Protein AF-A0A1B1MXR9-F1 (afdb_monomer)

pLDDT: mean 94.39, std 5.67, range [60.28, 98.69]

Radius of gyration: 15.56 Å; Cα contacts (8 Å, |Δi|>4): 206; chains: 1; bounding box: 32×41×43 Å

Foldseek 3Di:
DDPVLVVLQVLDDPQFDDAAAFFWKWWFFWDDDPPDIDTDTDTAGWQAWDDDGQQTKTKGWDQDPNDIDIDMDRRSDPRTPDMDGPFHFDDDDRGNCVLVVDDDPRSDTDGDDD

Structure (mmCIF, N/CA/C/O backbone):
data_AF-A0A1B1MXR9-F1
#
_entry.id   AF-A0A1B1MXR9-F1
#
loop_
_atom_site.group_PDB
_atom_site.id
_atom_site.type_symbol
_atom_site.label_atom_id
_atom_site.label_alt_id
_atom_site.label_comp_id
_atom_site.label_asym_id
_atom_site.label_entity_id
_atom_site.label_seq_id
_atom_site.pdbx_PDB_ins_code
_atom_site.Cartn_x
_atom_site.Cartn_y
_atom_site.Cartn_z
_atom_site.occupancy
_atom_site.B_iso_or_equiv
_atom_site.auth_seq_id
_atom_site.auth_comp_id
_atom_site.auth_asym_id
_atom_site.auth_atom_id
_atom_site.pdbx_PDB_model_num
ATOM 1 N N . MET A 1 1 ? -11.195 -22.499 21.297 1.00 60.28 1 MET A N 1
ATOM 2 C CA . MET A 1 1 ? -11.253 -21.193 20.600 1.00 60.28 1 MET A CA 1
ATOM 3 C C . MET A 1 1 ? -10.270 -20.248 21.262 1.00 60.28 1 MET A C 1
ATOM 5 O O . MET A 1 1 ? -10.192 -20.243 22.482 1.00 60.28 1 MET A O 1
ATOM 9 N N . ASN A 1 2 ? -9.493 -19.496 20.485 1.00 84.50 2 ASN A N 1
ATOM 10 C CA . ASN A 1 2 ? -8.569 -18.504 21.030 1.00 84.50 2 ASN A CA 1
ATOM 11 C C . ASN A 1 2 ? -9.354 -17.220 21.359 1.00 84.50 2 ASN A C 1
ATOM 13 O O . ASN A 1 2 ? -9.975 -16.649 20.465 1.00 84.50 2 ASN A O 1
ATOM 17 N N . ILE A 1 3 ? -9.338 -16.771 22.618 1.00 88.75 3 ILE A N 1
ATOM 18 C CA . ILE A 1 3 ? -10.080 -15.585 23.098 1.00 88.75 3 ILE A CA 1
ATOM 19 C C . ILE A 1 3 ? -9.736 -14.341 22.263 1.00 88.75 3 ILE A C 1
ATOM 21 O O . ILE A 1 3 ? -10.611 -13.555 21.911 1.00 88.75 3 ILE A O 1
ATOM 25 N N . VAL A 1 4 ? -8.472 -14.214 21.850 1.00 86.81 4 VAL A N 1
ATOM 26 C CA . VAL A 1 4 ? -8.006 -13.113 20.996 1.00 86.81 4 VAL A CA 1
ATOM 27 C C . VAL A 1 4 ? -8.709 -13.130 19.638 1.00 86.81 4 VAL A C 1
ATOM 29 O O . VAL A 1 4 ? -9.053 -12.082 19.098 1.00 86.81 4 VAL A O 1
ATOM 32 N N . GLN A 1 5 ? -8.963 -14.312 19.074 1.00 86.31 5 GLN A N 1
ATOM 33 C CA . GLN A 1 5 ? -9.686 -14.416 17.808 1.00 86.31 5 GLN A CA 1
ATOM 34 C C . GLN A 1 5 ? -11.143 -13.985 17.969 1.00 86.31 5 GLN A C 1
ATOM 36 O O . GLN A 1 5 ? -11.624 -13.239 17.129 1.00 86.31 5 GLN A O 1
ATOM 41 N N . ALA A 1 6 ? -11.818 -14.375 19.054 1.00 88.06 6 ALA A N 1
ATOM 42 C CA . ALA A 1 6 ? -13.204 -13.972 19.299 1.00 88.06 6 ALA A CA 1
ATOM 43 C C . ALA A 1 6 ? -13.352 -12.441 19.374 1.00 88.06 6 ALA A C 1
ATOM 45 O O . ALA A 1 6 ? -14.185 -11.873 18.678 1.00 88.06 6 ALA A O 1
ATOM 46 N N . ILE A 1 7 ? -12.467 -11.771 20.119 1.00 90.38 7 ILE A N 1
ATOM 47 C CA . ILE A 1 7 ? -12.481 -10.304 20.268 1.00 90.38 7 ILE A CA 1
ATOM 48 C C . ILE A 1 7 ? -12.172 -9.597 18.941 1.00 90.38 7 ILE A C 1
ATOM 50 O O . ILE A 1 7 ? -12.740 -8.558 18.616 1.00 90.38 7 ILE A O 1
ATOM 54 N N . THR A 1 8 ? -11.245 -10.142 18.153 1.00 91.62 8 THR A N 1
ATOM 55 C CA . THR A 1 8 ? -10.778 -9.472 16.930 1.00 91.62 8 THR A CA 1
ATOM 56 C C . THR A 1 8 ? -11.715 -9.642 15.740 1.00 91.62 8 THR A C 1
ATOM 58 O O . THR A 1 8 ? -11.661 -8.817 14.830 1.00 91.62 8 THR A O 1
ATOM 61 N N . GLN A 1 9 ? -12.586 -10.657 15.742 1.00 90.06 9 GLN A N 1
ATOM 62 C CA . GLN A 1 9 ? -13.561 -10.889 14.670 1.00 90.06 9 GLN A CA 1
ATOM 63 C C . GLN A 1 9 ? -14.537 -9.721 14.499 1.00 90.06 9 GLN A C 1
ATOM 65 O O . GLN A 1 9 ? -14.809 -9.315 13.371 1.00 90.06 9 GLN A O 1
ATOM 70 N N . GLU A 1 10 ? -15.007 -9.132 15.599 1.00 89.25 10 GLU A N 1
ATOM 71 C CA . GLU A 1 10 ? -15.939 -7.995 15.568 1.00 89.25 10 GLU A CA 1
ATOM 72 C C . GLU A 1 10 ? -15.309 -6.729 14.972 1.00 89.25 10 GLU A C 1
ATOM 74 O O . GLU A 1 10 ? -16.001 -5.875 14.422 1.00 89.25 10 GLU A O 1
ATOM 79 N N . GLN A 1 11 ? -13.980 -6.627 15.022 1.00 91.25 11 GLN A N 1
ATOM 80 C CA . GLN A 1 11 ? -13.226 -5.486 14.504 1.00 91.25 11 GLN A CA 1
ATOM 81 C C . GLN A 1 11 ? -12.843 -5.643 13.022 1.00 91.25 11 GLN A C 1
ATOM 83 O O . GLN A 1 11 ? -12.250 -4.735 12.429 1.00 91.25 11 GLN A O 1
ATOM 88 N N . LEU A 1 12 ? -13.159 -6.781 12.390 1.00 93.00 12 LEU A N 1
ATOM 89 C CA . LEU A 1 12 ? -12.848 -7.000 10.982 1.00 93.00 12 LEU A CA 1
ATOM 90 C C . LEU A 1 12 ? -13.816 -6.239 10.075 1.00 93.00 12 LEU A C 1
ATOM 92 O O . LEU A 1 12 ? -15.006 -6.531 9.971 1.00 93.00 12 LEU A O 1
ATOM 96 N N . ARG A 1 13 ? -13.252 -5.289 9.333 1.00 93.06 13 ARG A N 1
ATOM 97 C CA . ARG A 1 13 ? -13.927 -4.619 8.216 1.00 93.06 13 ARG A CA 1
ATOM 98 C C . ARG A 1 13 ? -14.366 -5.601 7.127 1.00 93.06 13 ARG A C 1
ATOM 100 O O . ARG A 1 13 ? -13.603 -6.485 6.740 1.00 93.06 13 ARG A O 1
ATOM 107 N N . LYS A 1 14 ? -15.569 -5.379 6.590 1.00 91.38 14 LYS A N 1
ATOM 108 C CA . LYS A 1 14 ? -16.190 -6.190 5.524 1.00 91.38 14 LYS A CA 1
ATOM 109 C C . LYS A 1 14 ? -16.214 -5.491 4.159 1.00 91.38 14 LYS A C 1
ATOM 111 O O . LYS A 1 14 ? -16.504 -6.125 3.154 1.00 91.38 14 LYS A O 1
ATOM 116 N N . ASP A 1 15 ? -15.887 -4.204 4.115 1.00 92.31 15 ASP A N 1
ATOM 117 C CA . ASP A 1 15 ? -15.959 -3.331 2.935 1.00 92.31 15 ASP A CA 1
ATOM 118 C C . ASP A 1 15 ? -14.677 -3.334 2.077 1.00 92.31 15 ASP A C 1
ATOM 120 O O . ASP A 1 15 ? -14.524 -2.549 1.142 1.00 92.31 15 ASP A O 1
ATOM 124 N N . ILE A 1 16 ? -13.731 -4.221 2.387 1.00 94.50 16 ILE A N 1
ATOM 125 C CA . ILE A 1 16 ? -12.427 -4.284 1.728 1.00 94.50 16 ILE A CA 1
ATOM 126 C C . ILE A 1 16 ? -12.540 -5.084 0.419 1.00 94.50 16 ILE A C 1
ATOM 128 O O . ILE A 1 16 ? -12.876 -6.271 0.455 1.00 94.50 16 ILE A O 1
ATOM 132 N N . PRO A 1 17 ? -12.192 -4.506 -0.746 1.00 96.19 17 PRO A N 1
ATOM 133 C CA . PRO A 1 17 ? -12.204 -5.244 -2.002 1.00 96.19 17 PRO A CA 1
ATOM 134 C C . PRO A 1 17 ? -11.091 -6.299 -2.052 1.00 96.19 17 PRO A C 1
ATOM 136 O O . PRO A 1 17 ? -10.025 -6.157 -1.452 1.00 96.19 17 PRO A O 1
ATOM 139 N N . SER A 1 18 ? -11.289 -7.342 -2.859 1.00 95.38 18 SER A N 1
ATOM 140 C CA . SER A 1 18 ? -10.234 -8.325 -3.117 1.00 95.38 18 SER A CA 1
ATOM 141 C C . SER A 1 18 ? -9.145 -7.754 -4.036 1.00 95.38 18 SER A C 1
ATOM 143 O O . SER A 1 18 ? -9.383 -7.461 -5.218 1.00 95.38 18 SER A O 1
ATOM 145 N N . PHE A 1 19 ? -7.930 -7.645 -3.496 1.00 97.12 19 PHE A N 1
ATOM 146 C CA . PHE A 1 19 ? -6.719 -7.225 -4.199 1.00 97.12 19 PHE A CA 1
ATOM 147 C C . PHE A 1 19 ? -5.510 -8.062 -3.782 1.00 97.12 19 PHE A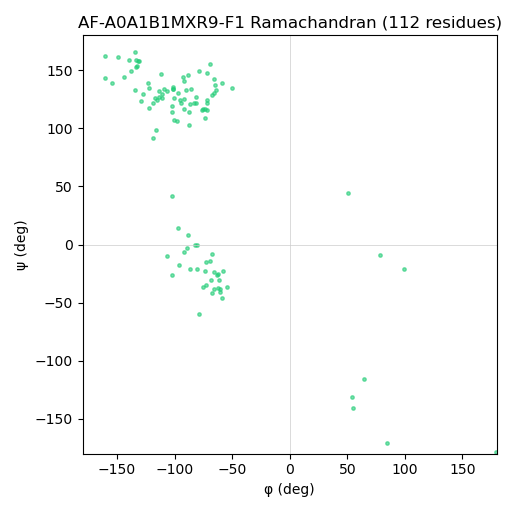 C 1
ATOM 149 O O . PHE A 1 19 ? -5.463 -8.641 -2.690 1.00 97.12 19 PHE A O 1
ATOM 156 N N . ARG A 1 20 ? -4.493 -8.074 -4.640 1.00 96.81 20 ARG A N 1
ATOM 157 C CA . ARG A 1 20 ? -3.255 -8.831 -4.439 1.00 96.81 20 ARG A CA 1
ATOM 158 C C . ARG A 1 20 ? -2.013 -7.988 -4.751 1.00 96.81 20 ARG A C 1
ATOM 160 O O . ARG A 1 20 ? -2.126 -6.933 -5.375 1.00 96.81 20 ARG A O 1
ATOM 167 N N . PRO A 1 21 ? -0.813 -8.442 -4.346 1.00 97.88 21 PRO A N 1
ATOM 168 C CA . PRO A 1 21 ? 0.433 -7.845 -4.812 1.00 97.88 21 PRO A CA 1
ATOM 169 C C . PRO A 1 21 ? 0.455 -7.726 -6.341 1.00 97.88 21 PRO A C 1
ATOM 171 O O . PRO A 1 21 ? 0.086 -8.661 -7.049 1.00 97.88 21 PRO A O 1
ATOM 174 N N . GLY A 1 22 ? 0.881 -6.567 -6.836 1.00 97.50 22 GLY A N 1
ATOM 175 C CA . GLY A 1 22 ? 0.889 -6.201 -8.251 1.00 97.50 22 GLY A CA 1
ATOM 176 C C . GLY A 1 22 ? -0.282 -5.321 -8.681 1.00 97.50 22 GLY A C 1
ATOM 177 O O . GLY A 1 22 ? -0.143 -4.616 -9.678 1.00 97.50 22 GLY A O 1
ATOM 178 N N . ASP A 1 23 ? -1.390 -5.313 -7.938 1.00 98.12 23 ASP A N 1
ATOM 179 C CA . ASP A 1 23 ? -2.515 -4.417 -8.211 1.00 98.12 23 ASP A CA 1
ATOM 180 C C . ASP A 1 23 ? -2.162 -2.967 -7.841 1.00 98.12 23 ASP A C 1
ATOM 182 O O . ASP A 1 23 ? -1.415 -2.716 -6.890 1.00 98.12 23 ASP A O 1
ATOM 186 N N . THR A 1 24 ? -2.711 -2.007 -8.583 1.00 98.06 24 THR A N 1
ATOM 187 C CA . THR A 1 24 ? -2.664 -0.584 -8.231 1.00 98.06 24 THR A CA 1
ATOM 188 C C . THR A 1 24 ? -3.901 -0.242 -7.418 1.00 98.06 24 THR A C 1
ATOM 190 O O . THR A 1 24 ? -5.027 -0.462 -7.874 1.00 98.06 24 THR A O 1
ATOM 193 N N . LEU A 1 25 ? -3.692 0.319 -6.230 1.00 98.19 25 LEU A N 1
ATOM 194 C CA . LEU A 1 25 ? -4.756 0.764 -5.341 1.00 98.19 25 LEU A CA 1
ATOM 195 C C . LEU A 1 25 ? -4.774 2.278 -5.215 1.00 98.19 25 LEU A C 1
ATOM 197 O O . LEU A 1 25 ? -3.720 2.909 -5.164 1.00 98.19 25 LEU A O 1
ATOM 201 N N . LYS A 1 26 ? -5.980 2.815 -5.054 1.00 98.25 26 LYS A N 1
ATOM 202 C CA . LYS A 1 26 ? -6.257 4.143 -4.515 1.00 98.25 26 LYS A CA 1
ATOM 203 C C . LYS A 1 26 ? -6.678 3.978 -3.057 1.00 98.25 26 LYS A C 1
ATOM 205 O O . LYS A 1 26 ? -7.756 3.460 -2.771 1.00 98.25 26 LYS A O 1
ATOM 210 N N . VAL A 1 27 ? -5.795 4.354 -2.136 1.00 98.12 27 VAL A N 1
ATOM 211 C CA . VAL A 1 27 ? -6.033 4.245 -0.691 1.00 98.12 27 VAL A CA 1
ATOM 212 C C . VAL A 1 27 ? -6.389 5.622 -0.145 1.00 98.12 27 VAL A C 1
ATOM 214 O O . VAL A 1 27 ? -5.549 6.519 -0.141 1.00 98.12 27 VAL A O 1
ATOM 217 N N . HIS A 1 28 ? -7.621 5.789 0.322 1.00 98.00 28 HIS A N 1
ATOM 218 C CA . HIS A 1 28 ? -8.097 7.020 0.942 1.00 98.00 28 HIS A CA 1
ATOM 219 C C . HIS A 1 28 ? -7.789 6.978 2.437 1.00 98.00 28 HIS A C 1
ATOM 221 O O . HIS A 1 28 ? -8.303 6.128 3.164 1.00 98.00 28 HIS A O 1
ATOM 227 N N . VAL A 1 29 ? -6.907 7.864 2.894 1.00 97.44 29 VAL A N 1
ATOM 228 C CA . VAL A 1 29 ? -6.405 7.880 4.270 1.00 97.44 29 VAL A CA 1
ATOM 229 C C . VAL A 1 29 ? -6.892 9.134 4.974 1.00 97.44 29 VAL A C 1
ATOM 231 O O . VAL A 1 29 ? -6.654 10.240 4.496 1.00 97.44 29 VAL A O 1
ATOM 234 N N . LYS A 1 30 ? -7.514 8.966 6.136 1.00 96.69 30 LYS A N 1
ATOM 235 C CA . LYS A 1 30 ? -7.879 10.059 7.035 1.00 96.69 30 LYS A CA 1
ATOM 236 C C . LYS A 1 30 ? -6.621 10.623 7.685 1.00 96.69 30 LYS A C 1
ATOM 238 O O . LYS A 1 30 ? -5.853 9.894 8.323 1.00 96.69 30 LYS A O 1
ATOM 243 N N . VAL A 1 31 ? -6.387 11.914 7.485 1.00 94.94 31 VAL A N 1
ATOM 244 C CA . VAL A 1 31 ? -5.274 12.667 8.064 1.00 94.94 31 VAL A CA 1
ATOM 245 C C . VAL A 1 31 ? -5.863 13.773 8.927 1.00 94.94 31 VAL A C 1
ATOM 247 O O . VAL A 1 31 ? -6.642 14.590 8.441 1.00 94.94 31 VAL A O 1
ATOM 250 N N . ILE A 1 32 ? -5.495 13.765 10.206 1.00 93.19 32 ILE A N 1
ATOM 251 C CA . ILE A 1 32 ? -5.953 14.728 11.205 1.00 93.19 32 ILE A CA 1
ATOM 252 C C . ILE A 1 32 ? -4.819 15.728 11.428 1.00 93.19 32 ILE A C 1
ATOM 254 O O . ILE A 1 32 ? -3.718 15.339 11.818 1.00 93.19 32 ILE A O 1
ATOM 258 N N . GLU A 1 33 ? -5.084 17.000 11.154 1.00 91.31 33 GLU A N 1
ATOM 259 C CA . GLU A 1 33 ? -4.159 18.123 11.317 1.00 91.31 33 GLU A CA 1
ATOM 260 C C . GLU A 1 33 ? -4.780 19.099 12.323 1.00 91.31 33 GLU A C 1
ATOM 262 O O . GLU A 1 33 ? -5.594 19.958 11.976 1.00 91.31 33 GLU A O 1
ATOM 267 N N . GLY A 1 34 ? -4.448 18.917 13.605 1.00 92.25 34 GLY A N 1
ATOM 268 C CA . GLY A 1 34 ? -5.081 19.652 14.700 1.00 92.25 34 GLY A CA 1
ATOM 269 C C . GLY A 1 34 ? -6.570 19.316 14.804 1.00 92.25 34 GLY A C 1
ATOM 270 O O . GLY A 1 34 ? -6.926 18.175 15.085 1.00 92.25 34 GLY A O 1
ATOM 271 N N . SER A 1 35 ? -7.432 20.307 14.567 1.00 93.31 35 SER A N 1
ATOM 272 C CA . SER A 1 35 ? -8.895 20.164 14.600 1.00 93.31 35 SER A CA 1
ATOM 273 C C . SER A 1 35 ? -9.528 19.822 13.248 1.00 93.31 35 SER A C 1
ATOM 275 O O . SER A 1 35 ? -10.732 19.584 13.187 1.00 93.31 35 SER A O 1
ATOM 277 N N . ARG A 1 36 ? -8.757 19.817 12.151 1.00 93.75 36 ARG A N 1
ATOM 278 C CA . ARG A 1 36 ? -9.276 19.538 10.806 1.00 93.75 36 ARG A CA 1
ATOM 279 C C . ARG A 1 36 ? -8.950 18.113 10.389 1.00 93.75 36 ARG A C 1
ATOM 281 O O . ARG A 1 36 ? -7.819 17.653 10.532 1.00 93.75 36 ARG A O 1
ATOM 288 N N . GLU A 1 37 ? -9.937 17.440 9.813 1.00 94.25 37 GLU A N 1
ATOM 289 C CA . GLU A 1 37 ? -9.770 16.131 9.192 1.00 94.25 37 GLU A CA 1
ATOM 290 C C . GLU A 1 37 ? -9.898 16.265 7.673 1.00 94.25 37 GLU A C 1
ATOM 292 O O . GLU A 1 37 ? -10.807 16.923 7.165 1.00 94.25 37 GLU A O 1
ATOM 297 N N . ARG A 1 38 ? -8.971 15.645 6.938 1.00 96.06 38 ARG A N 1
ATOM 298 C CA . ARG A 1 38 ? -9.026 15.552 5.476 1.00 96.06 38 ARG A CA 1
ATOM 299 C C . ARG A 1 38 ? -8.741 14.138 5.000 1.00 96.06 38 ARG A C 1
ATOM 301 O O . ARG A 1 38 ? -7.982 13.395 5.623 1.00 96.06 38 ARG A O 1
ATOM 308 N N . ILE A 1 39 ? -9.292 13.795 3.841 1.00 96.56 39 ILE A N 1
ATOM 309 C CA . ILE A 1 39 ? -8.985 12.542 3.156 1.00 96.56 39 ILE A CA 1
ATOM 310 C C . ILE A 1 39 ? -7.830 12.788 2.187 1.00 96.56 39 ILE A C 1
ATOM 312 O O . ILE A 1 39 ? -7.944 13.553 1.232 1.00 96.56 39 ILE A O 1
ATOM 316 N N . GLN A 1 40 ? -6.708 12.117 2.424 1.00 96.38 40 GLN A N 1
ATOM 317 C CA . GLN A 1 40 ? -5.559 12.120 1.532 1.00 96.38 40 GLN A CA 1
ATOM 318 C C . GLN A 1 40 ? -5.542 10.843 0.692 1.00 96.38 40 GLN A C 1
ATOM 320 O O . GLN A 1 40 ? -5.522 9.732 1.223 1.00 96.38 40 GLN A O 1
ATOM 325 N N . LEU A 1 41 ? -5.477 11.000 -0.630 1.00 97.50 41 LEU A N 1
ATOM 326 C CA . LEU A 1 41 ? -5.339 9.876 -1.546 1.00 97.50 41 LEU A CA 1
ATOM 327 C C . LEU A 1 41 ? -3.875 9.417 -1.653 1.00 97.50 41 LEU A C 1
ATOM 329 O O . LEU A 1 41 ? -2.969 10.190 -1.978 1.00 97.50 41 LEU A O 1
ATOM 333 N N . PHE A 1 42 ? -3.645 8.124 -1.436 1.00 98.06 42 PHE A N 1
ATOM 334 C CA . PHE A 1 42 ? -2.384 7.450 -1.714 1.00 98.06 42 PHE A CA 1
ATOM 335 C C . PHE A 1 42 ? -2.594 6.398 -2.803 1.00 98.06 42 PHE A C 1
ATOM 337 O O . PHE A 1 42 ? -3.057 5.289 -2.538 1.00 98.06 42 PHE A O 1
ATOM 344 N N . GLU A 1 43 ? -2.250 6.758 -4.037 1.00 98.19 43 GLU A N 1
ATOM 345 C CA . GLU A 1 43 ? -2.320 5.852 -5.181 1.00 98.19 43 GLU A CA 1
ATOM 346 C C . GLU A 1 43 ? -0.958 5.218 -5.475 1.00 98.19 43 GLU A C 1
ATOM 348 O O . GLU A 1 43 ? 0.052 5.919 -5.566 1.00 98.19 43 GLU A O 1
ATOM 353 N N . GLY A 1 44 ? -0.922 3.894 -5.630 1.00 97.75 44 GLY A N 1
ATOM 354 C CA . GLY A 1 44 ? 0.300 3.176 -5.978 1.00 97.75 44 GLY A CA 1
ATOM 355 C C . GLY A 1 44 ? 0.122 1.665 -6.085 1.00 97.75 44 GLY A C 1
ATOM 356 O O . GLY A 1 44 ? -0.968 1.126 -5.914 1.00 97.75 44 GLY A O 1
ATOM 357 N N . VAL A 1 45 ? 1.219 0.968 -6.367 1.00 98.19 45 VAL A N 1
ATOM 358 C CA . VAL A 1 45 ? 1.239 -0.489 -6.548 1.00 98.19 45 VAL A CA 1
ATOM 359 C C . VAL A 1 45 ? 1.393 -1.191 -5.206 1.00 98.19 45 VAL A C 1
ATOM 361 O O . VAL A 1 45 ? 2.283 -0.860 -4.423 1.00 98.19 45 VAL A O 1
ATOM 364 N N . VAL A 1 46 ? 0.588 -2.220 -4.957 1.00 98.50 46 VAL A N 1
ATOM 365 C CA . VAL A 1 46 ? 0.762 -3.108 -3.804 1.00 98.50 46 VAL A CA 1
ATOM 366 C C . VAL A 1 46 ? 1.979 -3.990 -4.037 1.00 98.50 46 VAL A C 1
ATOM 368 O O . VAL A 1 46 ? 1.989 -4.835 -4.929 1.00 98.50 46 VAL A O 1
ATOM 371 N N . ILE A 1 47 ? 3.010 -3.838 -3.213 1.00 98.25 47 ILE A N 1
ATOM 372 C CA . ILE A 1 47 ? 4.236 -4.642 -3.329 1.00 98.25 47 ILE A CA 1
ATOM 373 C C . ILE A 1 47 ? 4.244 -5.845 -2.390 1.00 98.25 47 ILE A C 1
ATOM 375 O O . ILE A 1 47 ? 5.041 -6.765 -2.570 1.00 98.25 47 ILE A O 1
ATOM 379 N N . LYS A 1 48 ? 3.388 -5.832 -1.367 1.00 98.12 48 LYS A N 1
ATOM 380 C CA . LYS A 1 48 ? 3.323 -6.852 -0.321 1.00 98.12 48 LYS A CA 1
ATOM 381 C C . LYS A 1 48 ? 1.972 -6.791 0.377 1.00 98.12 48 LYS A C 1
ATOM 383 O O . LYS A 1 48 ? 1.476 -5.706 0.662 1.00 98.12 48 LYS A O 1
ATOM 388 N N . ARG A 1 49 ? 1.454 -7.959 0.737 1.00 97.62 49 ARG A N 1
ATOM 389 C CA . ARG A 1 49 ? 0.352 -8.157 1.682 1.00 97.62 49 ARG A CA 1
ATOM 390 C C . ARG A 1 49 ? 0.771 -9.287 2.627 1.00 97.62 49 ARG A C 1
ATOM 392 O O . ARG A 1 49 ? 1.389 -10.247 2.167 1.00 97.62 49 ARG A O 1
ATOM 399 N N . ARG A 1 50 ? 0.600 -9.126 3.939 1.00 96.06 50 ARG A N 1
ATOM 400 C CA . ARG A 1 50 ? 1.044 -10.109 4.943 1.00 96.06 50 ARG A CA 1
ATOM 401 C C . ARG A 1 50 ? 0.150 -10.104 6.175 1.00 96.06 50 ARG A C 1
ATOM 403 O O . ARG A 1 50 ? 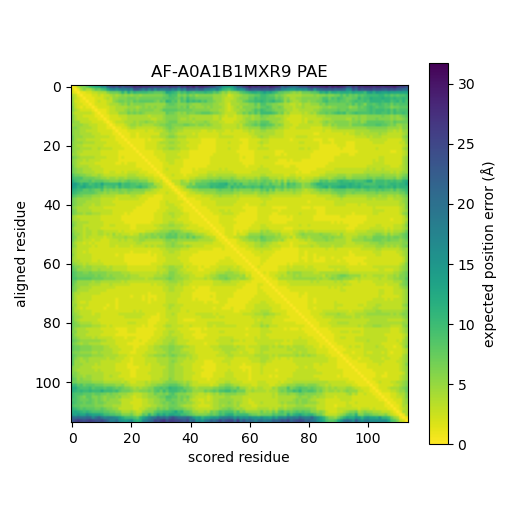-0.446 -9.079 6.490 1.00 96.06 50 ARG A O 1
ATOM 410 N N . GLY A 1 51 ? 0.234 -11.182 6.944 1.00 93.81 51 GLY A N 1
ATOM 411 C CA . GLY A 1 51 ? -0.551 -11.357 8.161 1.00 93.81 51 GLY A CA 1
ATOM 412 C C . GLY A 1 51 ? -1.932 -11.916 7.845 1.00 93.81 51 GLY A C 1
ATOM 413 O O . GLY A 1 51 ? -2.190 -12.333 6.717 1.00 93.81 51 GLY A O 1
ATOM 414 N N . GLY A 1 52 ? -2.789 -11.929 8.856 1.00 91.50 52 GLY A N 1
ATOM 415 C CA . GLY A 1 52 ? -4.168 -12.386 8.750 1.00 91.50 52 GLY A CA 1
ATOM 416 C C . GLY A 1 52 ? -5.007 -11.840 9.898 1.00 91.50 52 GLY A C 1
ATOM 417 O O . GLY A 1 52 ? -4.467 -11.380 10.915 1.00 91.50 52 GLY A O 1
ATOM 418 N N . GLY A 1 53 ? -6.326 -11.869 9.713 1.00 92.31 53 GLY A N 1
ATOM 419 C CA . GLY A 1 53 ? -7.270 -11.255 10.643 1.00 92.31 53 GLY A CA 1
ATOM 420 C C . GLY A 1 53 ? -6.935 -9.781 10.876 1.00 92.31 53 GLY A C 1
ATOM 421 O O . GLY A 1 53 ? -6.476 -9.081 9.978 1.00 92.31 53 GLY A O 1
ATOM 422 N N . ILE A 1 54 ? -7.073 -9.321 12.118 1.00 94.44 54 ILE A N 1
ATOM 423 C CA . ILE A 1 54 ? -6.892 -7.902 12.454 1.00 94.44 54 ILE A CA 1
ATOM 424 C C . ILE A 1 54 ? -5.465 -7.384 12.199 1.00 94.44 54 ILE A C 1
ATOM 426 O O . ILE A 1 54 ? -5.259 -6.200 11.941 1.00 94.44 54 ILE A O 1
ATOM 430 N N . SER A 1 55 ? -4.474 -8.281 12.244 1.00 94.50 55 SER A N 1
ATOM 431 C CA . SER A 1 55 ? -3.050 -7.961 12.071 1.00 94.50 55 SER A CA 1
ATOM 432 C C . SER A 1 55 ? -2.619 -7.850 10.605 1.00 94.50 55 SER A C 1
ATOM 434 O O . SER A 1 55 ? -1.443 -7.614 10.307 1.00 94.50 55 SER A O 1
ATOM 436 N N . GLU A 1 56 ? -3.547 -8.065 9.673 1.00 96.94 56 GLU A N 1
ATOM 437 C CA . GLU A 1 56 ? -3.251 -8.041 8.255 1.00 96.94 56 GLU A CA 1
ATOM 438 C C . GLU A 1 56 ? -2.803 -6.646 7.797 1.00 96.94 56 GLU A C 1
ATOM 440 O O . GLU A 1 56 ? -3.400 -5.619 8.120 1.00 96.94 56 GLU A O 1
ATOM 445 N N . THR A 1 57 ? -1.720 -6.605 7.024 1.00 98.19 57 THR A N 1
ATOM 446 C CA . THR A 1 57 ? -1.123 -5.370 6.506 1.00 98.19 57 THR A CA 1
ATOM 447 C C . THR A 1 57 ? -0.822 -5.489 5.022 1.00 98.19 57 THR A C 1
ATOM 449 O O . THR A 1 57 ? -0.532 -6.571 4.504 1.00 98.19 57 THR A O 1
ATOM 452 N N . PHE A 1 58 ? -0.803 -4.353 4.336 1.00 98.50 58 PHE A N 1
ATOM 453 C CA . PHE A 1 58 ? -0.360 -4.258 2.952 1.00 98.50 58 PHE A CA 1
ATOM 454 C C . PHE A 1 58 ? 0.510 -3.019 2.745 1.00 98.50 58 PHE A C 1
ATOM 456 O O . PHE A 1 58 ? 0.357 -2.009 3.428 1.00 98.50 58 PHE A O 1
ATOM 463 N N . THR A 1 59 ? 1.460 -3.110 1.819 1.00 98.69 59 THR A N 1
ATOM 464 C CA . THR A 1 59 ? 2.403 -2.032 1.507 1.00 98.69 59 THR A CA 1
ATOM 465 C C . THR A 1 59 ? 2.169 -1.556 0.087 1.00 98.69 59 THR A C 1
ATOM 467 O O . THR A 1 59 ? 2.246 -2.350 -0.854 1.00 98.69 59 THR A O 1
ATOM 470 N N . VAL A 1 60 ? 1.922 -0.256 -0.059 1.00 98.44 60 VAL A N 1
ATOM 471 C CA . VAL A 1 60 ? 1.738 0.418 -1.343 1.00 98.44 60 VAL A CA 1
ATOM 472 C C . VAL A 1 60 ? 2.973 1.259 -1.643 1.00 98.44 60 VAL A C 1
ATOM 474 O O . VAL A 1 60 ? 3.446 2.009 -0.789 1.00 98.44 60 VAL A O 1
ATOM 477 N N . ARG A 1 61 ? 3.498 1.133 -2.861 1.00 97.94 61 ARG A N 1
ATOM 478 C CA . ARG A 1 61 ? 4.637 1.893 -3.378 1.00 97.94 61 ARG A CA 1
ATOM 479 C C . ARG A 1 61 ? 4.165 2.848 -4.468 1.00 97.94 61 ARG A C 1
ATOM 481 O O . ARG A 1 61 ? 3.516 2.416 -5.420 1.00 97.94 61 ARG A O 1
ATOM 488 N N . LYS A 1 62 ? 4.546 4.120 -4.365 1.00 96.38 62 LYS A N 1
ATOM 489 C CA . LYS A 1 62 ? 4.373 5.119 -5.426 1.00 96.38 62 LYS A CA 1
ATOM 490 C C . LYS A 1 62 ? 5.669 5.879 -5.665 1.00 96.38 62 LYS A C 1
ATOM 492 O O . LYS A 1 62 ? 6.520 5.948 -4.783 1.00 96.38 62 LYS A O 1
ATOM 497 N N . ILE A 1 63 ? 5.814 6.462 -6.848 1.00 95.25 63 ILE A N 1
ATOM 498 C CA . ILE A 1 63 ? 6.848 7.467 -7.096 1.00 95.25 63 ILE A CA 1
ATOM 499 C C . ILE A 1 63 ? 6.196 8.831 -6.894 1.00 95.25 63 ILE A C 1
ATOM 501 O O . ILE A 1 63 ? 5.176 9.121 -7.512 1.00 95.25 63 ILE A O 1
ATOM 505 N N . SER A 1 64 ? 6.760 9.643 -6.010 1.00 93.50 64 SER A N 1
ATOM 506 C CA . SER A 1 64 ? 6.308 11.002 -5.727 1.00 93.50 64 SER A CA 1
ATOM 507 C C . SER A 1 64 ? 7.479 11.935 -5.982 1.00 93.50 64 SER A C 1
ATOM 509 O O . SER A 1 64 ? 8.506 11.799 -5.324 1.00 93.50 64 SER A O 1
ATOM 511 N N . ASN A 1 65 ? 7.353 12.848 -6.945 1.00 93.25 65 ASN A N 1
ATOM 512 C CA . ASN A 1 65 ? 8.404 13.816 -7.293 1.00 93.25 65 ASN A CA 1
ATOM 513 C C . ASN A 1 65 ? 9.781 13.156 -7.526 1.00 93.25 65 ASN A C 1
ATOM 515 O O . ASN A 1 65 ? 10.796 13.595 -7.000 1.00 93.25 65 ASN A O 1
ATOM 519 N N . GLY A 1 66 ? 9.807 12.035 -8.255 1.00 92.00 66 GLY A N 1
ATOM 520 C CA . GLY A 1 66 ? 11.037 11.283 -8.544 1.00 92.00 66 GLY A CA 1
ATOM 521 C C . GLY A 1 66 ? 11.553 10.392 -7.404 1.00 92.00 66 GLY A C 1
ATOM 522 O O . GLY A 1 66 ? 12.427 9.559 -7.642 1.00 92.00 66 GLY A O 1
ATOM 523 N N . VAL A 1 67 ? 10.981 10.484 -6.200 1.00 95.69 67 VAL A N 1
ATOM 524 C CA . VAL A 1 67 ? 11.376 9.686 -5.031 1.00 95.69 67 VAL A CA 1
ATOM 525 C C . VAL A 1 67 ? 10.395 8.535 -4.808 1.00 95.69 67 VAL A C 1
ATOM 527 O O . VAL A 1 67 ? 9.175 8.703 -4.852 1.00 95.69 67 VAL A O 1
ATOM 530 N N . GLY A 1 68 ? 10.920 7.332 -4.570 1.00 95.88 68 GLY A N 1
ATOM 531 C CA . GLY A 1 68 ? 10.103 6.168 -4.236 1.00 95.88 68 GLY A CA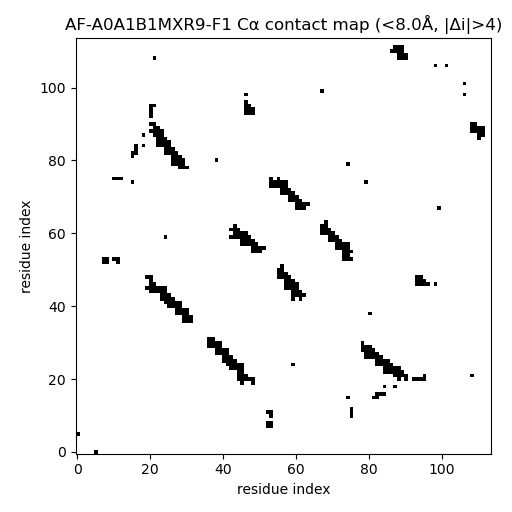 1
ATOM 532 C C . GLY A 1 68 ? 9.607 6.231 -2.797 1.00 95.88 68 GLY A C 1
ATOM 533 O O . GLY A 1 68 ? 10.405 6.158 -1.870 1.00 95.88 68 GLY A O 1
ATOM 534 N N . VAL A 1 69 ? 8.291 6.310 -2.617 1.00 97.81 69 VAL A N 1
ATOM 535 C CA . VAL A 1 69 ? 7.632 6.344 -1.310 1.00 97.81 69 VAL A CA 1
ATOM 536 C C . VAL A 1 69 ? 6.866 5.043 -1.105 1.00 97.81 69 VAL A C 1
ATOM 538 O O . VAL A 1 69 ? 6.029 4.660 -1.926 1.00 97.81 69 VAL A O 1
ATOM 541 N N . GLU A 1 70 ? 7.134 4.367 0.008 1.00 98.06 70 GLU A N 1
ATOM 542 C CA . GLU A 1 70 ? 6.400 3.179 0.440 1.00 98.06 70 GLU A CA 1
ATOM 543 C C . GLU A 1 70 ? 5.628 3.488 1.716 1.00 98.06 70 GLU A C 1
ATOM 545 O O . GLU A 1 70 ? 6.184 4.022 2.672 1.00 98.06 70 GLU A O 1
ATOM 550 N N . ARG A 1 71 ? 4.346 3.123 1.746 1.00 98.06 71 ARG A N 1
ATOM 551 C CA . ARG A 1 71 ? 3.510 3.249 2.939 1.00 98.06 71 ARG A CA 1
ATOM 552 C C . ARG A 1 71 ? 2.845 1.916 3.239 1.00 98.06 71 ARG A C 1
ATOM 554 O O . ARG A 1 71 ? 2.275 1.282 2.351 1.00 98.06 71 ARG A O 1
ATOM 561 N N . THR A 1 72 ? 2.962 1.474 4.488 1.00 98.31 72 THR A N 1
ATOM 562 C CA . THR A 1 72 ? 2.318 0.249 4.974 1.00 98.31 72 THR A CA 1
ATOM 563 C C . THR A 1 72 ? 1.077 0.614 5.767 1.00 98.31 72 THR A C 1
ATOM 565 O O . THR A 1 72 ? 1.125 1.499 6.619 1.00 98.31 72 THR A O 1
ATOM 568 N N . PHE A 1 73 ? -0.019 -0.079 5.487 1.00 98.00 73 PHE A N 1
ATOM 569 C CA . PHE A 1 73 ? -1.317 0.146 6.101 1.00 98.00 73 PHE A CA 1
ATOM 570 C C . PHE A 1 73 ? -1.806 -1.139 6.780 1.00 98.00 73 PHE A C 1
ATOM 572 O O . PHE A 1 73 ? -1.721 -2.209 6.164 1.00 98.00 73 PHE A O 1
ATOM 579 N N . PRO A 1 74 ? -2.329 -1.065 8.016 1.00 97.50 74 PRO A N 1
ATOM 580 C CA . PRO A 1 74 ? -3.172 -2.117 8.572 1.00 97.50 74 PRO A CA 1
ATOM 581 C C . PRO A 1 74 ? -4.496 -2.155 7.809 1.00 97.50 74 PRO A C 1
ATOM 583 O O . PRO A 1 74 ? -5.146 -1.122 7.650 1.00 97.50 74 PRO A O 1
ATOM 586 N N . LEU A 1 75 ? -4.883 -3.336 7.334 1.00 97.00 75 LEU A N 1
ATOM 587 C CA . LEU A 1 75 ? -6.021 -3.523 6.436 1.00 97.00 75 LEU A CA 1
ATOM 588 C C . LEU A 1 75 ? -7.342 -3.069 7.069 1.00 97.00 75 LEU A C 1
ATOM 590 O O . LEU A 1 75 ? -8.165 -2.440 6.412 1.00 97.00 75 LEU A O 1
ATOM 594 N N . HIS A 1 76 ? -7.498 -3.336 8.365 1.00 96.50 76 HIS A N 1
ATOM 595 C CA . HIS A 1 76 ? -8.708 -3.037 9.126 1.00 96.50 76 HIS A CA 1
ATOM 596 C C . HIS A 1 76 ? -8.623 -1.716 9.908 1.00 96.50 76 HIS A C 1
ATOM 598 O O . HIS A 1 76 ? -9.433 -1.469 10.794 1.00 96.50 76 HIS A O 1
ATOM 604 N N . SER A 1 77 ? -7.648 -0.849 9.611 1.00 95.88 77 SER A N 1
ATOM 605 C CA . SER A 1 77 ? -7.506 0.416 10.337 1.00 95.88 77 SER A CA 1
ATOM 606 C C . SER A 1 77 ? -8.711 1.343 10.101 1.00 95.88 77 SER A C 1
ATOM 608 O O . SER A 1 77 ? -9.105 1.528 8.945 1.00 95.88 77 SER A O 1
ATOM 610 N N . PRO A 1 78 ? -9.234 2.018 11.144 1.00 94.25 78 PRO A N 1
ATOM 611 C CA . PRO A 1 78 ? -10.270 3.046 10.989 1.00 94.25 78 PRO A CA 1
ATOM 612 C C . PRO A 1 78 ? -9.746 4.318 10.305 1.00 94.25 78 PRO A C 1
ATOM 614 O O . PRO A 1 78 ? -10.526 5.142 9.840 1.00 94.25 78 PRO A O 1
ATOM 617 N N . LYS A 1 79 ? -8.416 4.478 10.206 1.00 95.19 79 LYS A N 1
ATOM 618 C CA . LYS A 1 79 ? -7.786 5.584 9.468 1.00 95.19 79 LYS A CA 1
ATOM 619 C C . LYS A 1 79 ? -7.905 5.428 7.952 1.00 95.19 79 LYS A C 1
ATOM 621 O O . LYS A 1 79 ? -7.621 6.375 7.224 1.00 95.19 79 LYS A O 1
ATOM 626 N N . LEU A 1 80 ? -8.258 4.242 7.460 1.00 96.25 80 LEU A N 1
ATOM 627 C CA . LEU A 1 80 ? -8.564 4.043 6.050 1.00 96.25 80 LEU A CA 1
ATOM 628 C C . LEU A 1 80 ? -10.037 4.365 5.842 1.00 96.25 80 LEU A C 1
ATOM 630 O O . LEU A 1 80 ? -10.894 3.738 6.452 1.00 96.25 80 LEU A O 1
ATOM 634 N N . ASP A 1 81 ? -10.334 5.320 4.980 1.00 96.00 81 ASP A N 1
ATOM 635 C CA . ASP A 1 81 ? -11.712 5.620 4.619 1.00 96.00 81 ASP A CA 1
ATOM 636 C C . ASP A 1 81 ? -12.211 4.581 3.608 1.00 96.00 81 ASP A C 1
ATOM 638 O O . ASP A 1 81 ? -13.083 3.768 3.906 1.00 96.00 81 ASP A O 1
ATOM 642 N N . LYS A 1 82 ? -11.527 4.500 2.463 1.00 95.94 82 LYS A N 1
ATOM 643 C CA . LYS A 1 82 ? -11.898 3.649 1.332 1.00 95.94 82 LYS A CA 1
ATOM 644 C C . LYS A 1 82 ? -10.671 3.079 0.626 1.00 95.94 82 LYS A C 1
ATOM 646 O O . LYS A 1 82 ? -9.656 3.762 0.462 1.00 95.94 82 LYS A O 1
ATOM 651 N N . ILE A 1 83 ? -10.777 1.840 0.153 1.00 97.62 83 ILE A N 1
ATOM 652 C CA . ILE A 1 83 ? -9.777 1.199 -0.711 1.00 97.62 83 ILE A CA 1
ATOM 653 C C . ILE A 1 83 ? -10.430 0.905 -2.058 1.00 97.62 83 ILE A C 1
ATOM 655 O O . ILE A 1 83 ? -11.455 0.234 -2.114 1.00 97.62 83 ILE A O 1
ATOM 659 N N . GLU A 1 84 ? -9.822 1.365 -3.147 1.00 97.75 84 GLU A N 1
ATOM 660 C CA . GLU A 1 84 ? -10.296 1.086 -4.505 1.00 97.75 84 GLU A CA 1
ATOM 661 C C . GLU A 1 84 ? -9.204 0.411 -5.331 1.00 97.75 84 GLU A C 1
ATOM 663 O O . GLU A 1 84 ? -8.035 0.805 -5.288 1.00 97.75 84 GLU A O 1
ATOM 668 N N . V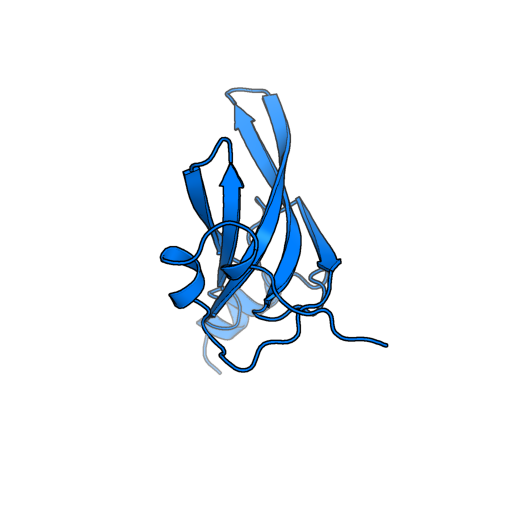AL A 1 85 ? -9.590 -0.592 -6.122 1.00 97.75 85 VAL A N 1
ATOM 669 C CA . VAL A 1 85 ? -8.690 -1.236 -7.082 1.00 97.75 85 VAL A CA 1
ATOM 670 C C . VAL A 1 85 ? -8.743 -0.455 -8.388 1.00 97.75 85 VAL A C 1
ATOM 672 O O . VAL A 1 85 ? -9.688 -0.595 -9.156 1.00 97.75 85 VAL A O 1
ATOM 675 N N . ALA A 1 86 ? -7.719 0.357 -8.641 1.00 96.62 86 ALA A N 1
ATOM 676 C CA . ALA A 1 86 ? -7.622 1.142 -9.869 1.00 96.62 86 ALA A CA 1
ATOM 677 C C . ALA A 1 86 ? -7.222 0.276 -11.071 1.00 96.62 86 ALA A C 1
ATOM 679 O O . ALA A 1 86 ? -7.689 0.497 -12.183 1.00 96.62 86 ALA A O 1
ATOM 680 N N . ARG A 1 87 ? -6.341 -0.711 -10.857 1.00 96.12 87 ARG A N 1
ATOM 681 C CA . ARG A 1 87 ? -5.818 -1.571 -11.927 1.00 96.12 87 ARG A CA 1
ATOM 682 C C . ARG A 1 87 ? -5.372 -2.921 -11.384 1.00 96.12 87 ARG A C 1
ATOM 684 O O . ARG A 1 87 ? -4.709 -2.971 -10.350 1.00 96.12 87 ARG A O 1
ATOM 691 N N . ARG A 1 88 ? -5.662 -4.011 -12.104 1.00 97.06 88 ARG A N 1
ATOM 692 C CA . ARG A 1 88 ? -5.197 -5.360 -11.734 1.00 97.06 88 ARG A CA 1
ATOM 693 C C . ARG A 1 88 ? -3.895 -5.733 -12.439 1.00 97.06 88 ARG A C 1
ATOM 695 O O . ARG A 1 88 ? -3.819 -5.775 -13.669 1.00 97.06 88 ARG A O 1
ATOM 702 N N . GLY A 1 89 ? -2.866 -6.036 -11.654 1.00 96.25 89 GLY A N 1
ATOM 703 C CA . GLY A 1 89 ? -1.538 -6.376 -12.156 1.00 96.25 89 GLY A CA 1
ATOM 704 C C . GLY A 1 89 ? -1.337 -7.878 -12.337 1.00 96.25 89 GLY A C 1
ATOM 705 O O . GLY A 1 89 ? -1.807 -8.704 -11.547 1.00 96.25 89 GLY A O 1
ATOM 706 N N . LYS A 1 90 ? -0.594 -8.251 -13.382 1.00 96.25 90 LYS A N 1
ATOM 707 C CA . LYS A 1 90 ? -0.098 -9.613 -13.595 1.00 96.25 90 LYS A CA 1
ATOM 708 C C . LYS A 1 90 ? 1.344 -9.706 -13.110 1.00 96.25 90 LYS A C 1
ATOM 710 O O . LYS A 1 90 ? 2.269 -9.241 -13.775 1.00 96.25 90 LYS A O 1
ATOM 715 N N . VAL A 1 91 ? 1.531 -10.359 -11.969 1.00 96.81 91 VAL A N 1
ATOM 716 C CA . VAL A 1 91 ? 2.841 -10.659 -11.378 1.00 96.81 91 VAL A CA 1
ATOM 717 C C . VAL A 1 91 ? 2.907 -12.124 -10.964 1.00 96.81 91 VAL A C 1
ATOM 719 O O . VAL A 1 91 ? 1.878 -12.766 -10.775 1.00 96.81 91 VAL A O 1
ATOM 722 N N . ARG A 1 92 ? 4.126 -12.659 -10.844 1.00 95.50 92 ARG A N 1
ATOM 723 C CA . ARG A 1 92 ? 4.364 -14.043 -10.394 1.00 95.50 92 ARG A CA 1
ATOM 724 C C . ARG A 1 92 ? 4.810 -14.133 -8.932 1.00 95.50 92 ARG A C 1
ATOM 726 O O . ARG A 1 92 ? 4.618 -15.160 -8.300 1.00 95.50 92 ARG A O 1
ATOM 733 N N . ARG A 1 93 ? 5.431 -13.076 -8.396 1.00 96.88 93 ARG A N 1
ATOM 734 C CA . ARG A 1 93 ? 5.978 -13.053 -7.030 1.00 96.88 93 ARG A CA 1
ATOM 735 C C . ARG A 1 93 ? 4.941 -12.508 -6.046 1.00 96.88 93 ARG A C 1
ATOM 737 O O . ARG A 1 93 ? 4.283 -11.517 -6.341 1.00 96.88 93 ARG A O 1
ATOM 744 N N . ALA A 1 94 ? 4.869 -13.092 -4.850 1.00 96.19 94 ALA A N 1
ATOM 745 C CA . ALA A 1 94 ? 4.012 -12.601 -3.764 1.00 96.19 94 ALA A CA 1
ATOM 746 C C . ALA A 1 94 ? 4.542 -11.315 -3.096 1.00 96.19 94 ALA A C 1
ATOM 748 O O . ALA A 1 94 ? 3.788 -10.571 -2.474 1.00 96.19 94 ALA A O 1
ATOM 749 N N . LYS A 1 95 ? 5.850 -11.044 -3.204 1.00 97.44 95 LYS A N 1
ATOM 750 C CA . LYS A 1 95 ? 6.493 -9.823 -2.699 1.00 97.44 95 LYS A CA 1
ATOM 751 C C . LYS A 1 95 ? 7.337 -9.208 -3.812 1.00 97.44 95 LYS A C 1
ATOM 753 O O . LYS A 1 95 ? 8.213 -9.870 -4.369 1.00 97.44 95 LYS A O 1
ATOM 758 N N . LEU A 1 96 ? 7.075 -7.949 -4.144 1.00 97.44 96 LEU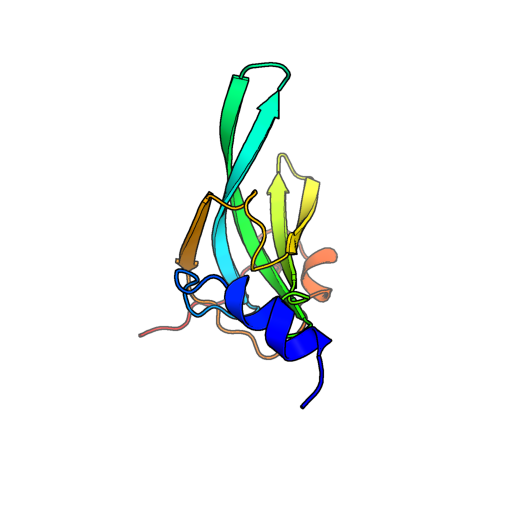 A N 1
ATOM 759 C CA . LEU A 1 96 ? 7.635 -7.258 -5.309 1.00 97.44 96 LEU A CA 1
ATOM 760 C C . LEU A 1 96 ? 8.781 -6.310 -4.934 1.00 97.44 96 LEU A C 1
ATOM 762 O O . LEU A 1 96 ? 8.866 -5.198 -5.443 1.00 97.44 96 LEU A O 1
ATOM 766 N N . TYR A 1 97 ? 9.671 -6.732 -4.033 1.00 97.81 97 TYR A N 1
ATOM 767 C CA . TYR A 1 97 ? 10.762 -5.874 -3.549 1.00 97.81 97 TYR A CA 1
ATOM 768 C C . TYR A 1 97 ? 11.742 -5.447 -4.645 1.00 97.81 97 TYR A C 1
ATOM 770 O O . TYR A 1 97 ? 12.311 -4.366 -4.550 1.00 97.81 97 TYR A O 1
ATOM 778 N N . TYR A 1 98 ? 11.858 -6.231 -5.720 1.00 96.38 98 TYR A N 1
ATOM 779 C CA . TYR A 1 98 ? 12.669 -5.884 -6.889 1.00 96.38 98 TYR A CA 1
ATOM 780 C C . TYR A 1 98 ? 12.239 -4.555 -7.544 1.00 96.38 98 TYR A C 1
ATOM 782 O O . TYR A 1 98 ? 13.043 -3.895 -8.186 1.00 96.38 98 TYR A O 1
ATOM 790 N N . LEU A 1 99 ? 10.994 -4.096 -7.341 1.00 95.81 99 LEU A N 1
ATOM 791 C CA . LEU A 1 99 ? 10.525 -2.790 -7.831 1.00 95.81 99 LEU A CA 1
ATOM 792 C C . LEU A 1 99 ? 11.199 -1.591 -7.140 1.00 95.81 99 LEU A C 1
ATOM 794 O O . LEU A 1 99 ? 10.962 -0.448 -7.532 1.00 95.81 99 LEU A O 1
ATOM 798 N N . ARG A 1 100 ? 11.995 -1.818 -6.090 1.00 96.31 100 ARG A N 1
ATOM 799 C CA . ARG A 1 100 ? 12.777 -0.768 -5.424 1.00 96.31 100 ARG A CA 1
ATOM 800 C C . ARG A 1 100 ? 13.965 -0.314 -6.261 1.00 96.31 100 ARG A C 1
ATOM 802 O O . ARG A 1 100 ? 14.271 0.874 -6.263 1.00 96.31 100 ARG A O 1
ATOM 809 N N . GLU A 1 101 ? 14.567 -1.250 -6.983 1.00 95.06 101 GLU A N 1
ATOM 810 C CA . GLU A 1 101 ? 15.750 -1.036 -7.822 1.00 95.06 101 GLU A CA 1
ATOM 811 C C . GLU A 1 101 ? 15.373 -0.564 -9.233 1.00 95.06 101 GLU A C 1
ATOM 813 O O . GLU A 1 101 ? 16.168 0.068 -9.922 1.00 95.06 101 GLU A O 1
ATOM 818 N N . LEU A 1 102 ? 14.133 -0.819 -9.663 1.00 93.94 102 LEU A N 1
ATOM 819 C CA . LEU A 1 102 ? 13.650 -0.458 -10.994 1.00 93.94 102 LEU A CA 1
ATOM 820 C C . LEU A 1 102 ? 13.060 0.958 -11.040 1.00 93.94 102 LEU A C 1
ATOM 822 O O . LEU A 1 102 ? 12.390 1.413 -10.111 1.00 93.94 102 LEU A O 1
ATOM 826 N N . ARG A 1 103 ? 13.245 1.640 -12.178 1.00 90.50 103 ARG A N 1
ATOM 827 C CA . ARG A 1 103 ? 12.674 2.967 -12.465 1.00 90.50 103 ARG A CA 1
ATOM 828 C C . ARG A 1 103 ? 12.053 3.021 -13.862 1.00 90.50 103 ARG A C 1
ATOM 830 O O . ARG A 1 103 ? 12.373 2.216 -14.738 1.00 90.50 103 ARG A O 1
ATOM 837 N N . GLY A 1 104 ? 11.149 3.979 -14.070 1.00 91.06 104 GLY A N 1
ATOM 838 C CA . GLY A 1 104 ? 10.532 4.251 -15.372 1.00 91.06 104 GLY A CA 1
ATOM 839 C C . GLY A 1 104 ? 9.873 3.019 -16.002 1.00 91.06 104 GLY A C 1
ATOM 840 O O . GLY A 1 104 ? 9.118 2.296 -15.350 1.00 91.06 104 GLY A O 1
ATOM 841 N N . LYS A 1 105 ? 10.177 2.766 -17.282 1.00 92.19 105 LYS A N 1
ATOM 842 C CA . LYS A 1 105 ? 9.587 1.664 -18.065 1.00 92.19 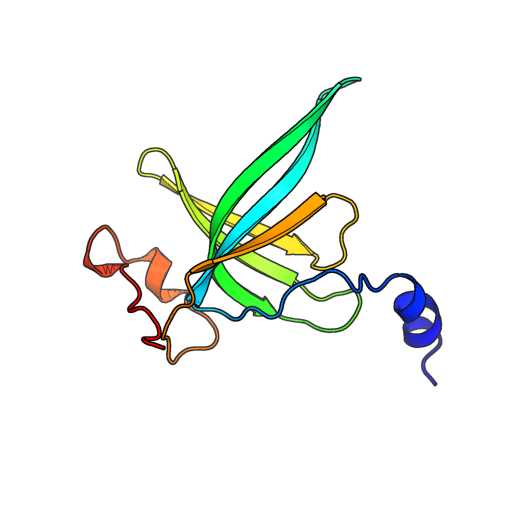105 LYS A CA 1
ATOM 843 C C . LYS A 1 105 ? 9.888 0.277 -17.482 1.00 92.19 105 LYS A C 1
ATOM 845 O O . LYS A 1 105 ? 9.043 -0.607 -17.602 1.00 92.19 105 LYS A O 1
ATOM 850 N N . ALA A 1 106 ? 11.032 0.096 -16.818 1.00 92.88 106 ALA A N 1
ATOM 851 C CA . ALA A 1 106 ? 11.426 -1.189 -16.238 1.00 92.88 106 ALA A CA 1
ATOM 852 C C . ALA A 1 106 ? 10.537 -1.601 -15.051 1.00 92.88 106 ALA A C 1
ATOM 854 O O . ALA A 1 106 ? 10.282 -2.783 -14.848 1.00 92.88 106 ALA A O 1
ATOM 855 N N . ALA A 1 107 ? 10.003 -0.633 -14.298 1.00 93.31 107 ALA A N 1
ATOM 856 C CA . ALA A 1 107 ? 9.111 -0.892 -13.166 1.00 93.31 107 ALA A CA 1
ATOM 857 C C . ALA A 1 107 ? 7.648 -1.165 -13.583 1.00 93.31 107 ALA A C 1
ATOM 859 O O . ALA A 1 107 ? 6.788 -1.380 -12.725 1.00 93.31 107 ALA A O 1
ATOM 860 N N . ARG A 1 108 ? 7.327 -1.140 -14.887 1.00 93.06 108 ARG A N 1
ATOM 861 C CA . ARG A 1 108 ? 5.949 -1.270 -15.375 1.00 93.06 108 ARG A CA 1
ATOM 862 C C . ARG A 1 108 ? 5.432 -2.700 -15.216 1.00 93.06 108 ARG A C 1
ATOM 864 O O . ARG A 1 108 ? 5.972 -3.647 -15.781 1.00 93.06 108 ARG A O 1
ATOM 871 N N . ILE A 1 109 ? 4.304 -2.841 -14.522 1.00 94.31 109 ILE A N 1
ATOM 872 C CA . ILE A 1 109 ? 3.598 -4.118 -14.375 1.00 94.31 109 ILE A CA 1
ATOM 873 C C . ILE A 1 109 ? 2.580 -4.289 -15.509 1.00 94.31 109 ILE A C 1
ATOM 875 O O . ILE A 1 109 ? 1.808 -3.371 -15.828 1.00 94.31 109 ILE A O 1
ATOM 879 N N . LYS A 1 110 ? 2.583 -5.480 -16.123 1.00 94.25 110 LYS A N 1
ATOM 880 C CA . LYS A 1 110 ? 1.608 -5.880 -17.148 1.00 94.25 110 LYS A CA 1
ATOM 881 C C . LYS A 1 110 ? 0.212 -5.979 -16.538 1.00 94.25 110 LYS A C 1
ATOM 883 O O . LYS A 1 110 ? 0.058 -6.426 -15.407 1.00 94.25 110 LYS A O 1
ATOM 888 N N . GLU A 1 111 ? -0.798 -5.581 -17.296 1.00 93.12 111 GLU A N 1
ATOM 889 C CA . GLU A 1 111 ? -2.189 -5.712 -16.866 1.00 93.12 111 GLU A CA 1
ATOM 890 C C . GLU A 1 111 ? -2.687 -7.138 -17.051 1.00 93.12 111 GLU A C 1
ATOM 892 O O . GLU A 1 111 ? -2.259 -7.836 -17.978 1.00 93.12 111 GLU A O 1
ATOM 897 N N . VAL A 1 112 ? -3.609 -7.565 -16.194 1.00 89.94 112 VAL A N 1
ATOM 898 C CA . VAL A 1 112 ? 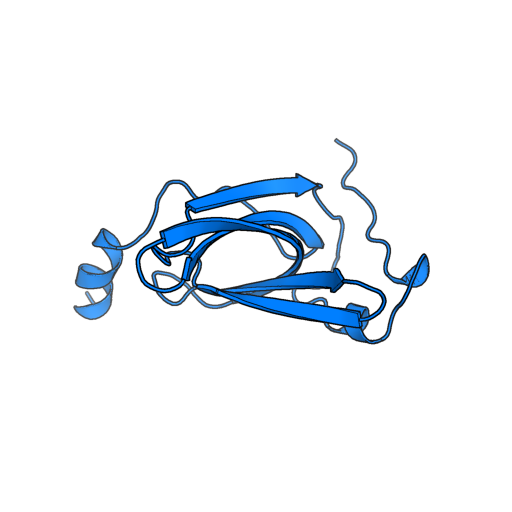-4.424 -8.741 -16.493 1.00 89.94 112 VAL A CA 1
ATOM 899 C C . VAL A 1 112 ? -5.432 -8.320 -17.561 1.00 89.94 112 VAL A C 1
ATOM 901 O O . VAL A 1 112 ? -6.324 -7.530 -17.275 1.00 89.94 112 VAL A O 1
ATOM 904 N N . ARG A 1 113 ? -5.269 -8.807 -18.797 1.00 77.38 113 ARG A N 1
ATOM 905 C CA . ARG A 1 113 ? -6.326 -8.687 -19.812 1.00 77.38 113 ARG A CA 1
ATOM 906 C C . ARG A 1 113 ? -7.513 -9.529 -19.345 1.00 77.38 113 ARG A C 1
ATOM 908 O O . ARG A 1 113 ? -7.292 -10.656 -18.895 1.00 77.38 113 ARG A O 1
ATOM 915 N N . ARG A 1 114 ? -8.703 -8.931 -19.364 1.00 60.53 114 ARG A N 1
ATOM 916 C CA . ARG A 1 114 ? -9.963 -9.627 -19.103 1.00 60.53 114 ARG A CA 1
ATOM 917 C C . ARG A 1 114 ? -10.287 -10.556 -20.264 1.00 60.53 114 ARG A C 1
ATOM 919 O O . ARG A 1 114 ? -9.876 -10.210 -21.394 1.00 60.53 114 ARG A O 1
#

Solvent-accessible surface area (backbone atoms only — not comparable to full-atom values): 6781 Å² total; per-residue (Å²): 132,60,70,68,56,65,66,38,56,79,61,53,68,82,84,71,70,95,80,56,42,42,18,28,33,40,36,31,30,59,44,75,61,88,93,46,77,45,78,45,79,50,62,27,34,23,35,33,62,48,78,57,79,65,69,15,32,37,30,35,39,32,75,54,95,90,41,82,45,76,50,75,41,56,71,49,42,85,50,49,77,48,68,41,81,76,42,60,34,55,65,91,58,71,59,46,68,71,55,74,82,39,59,76,79,74,51,62,72,48,66,60,80,128

Nearest PDB structures (foldseek):
  7p48-assembly1_N  TM=9.831E-01  e=6.952E-17  Staphylococcus aureus
  8uu4-assembly1_R  TM=9.833E-01  e=2.342E-16  Listeria innocua
  8cvm-assembly1_o  TM=9.855E-01  e=1.328E-15  Cutibacterium acnes
  6v3a-assembly1_O  TM=9.757E-01  e=2.261E-14  Acinetobacter baumannii AB0057
  8rdw-assembly1_Oi  TM=9.813E-01  e=5.081E-14  Psychrobacter urativorans

Sequence (114 aa):
MNIVQAITQEQLRKDIPSFRPGDTLKVHVKVIEGSRERIQLFEGVVIKRRGGGISETFTVRKISNGVGVERTFPLHSPKLDKIEVARRGKVRRAKLYYLRELRGKAARIKEVRR

Mean predicted aligned error: 4.0 Å

InterPro domains:
  IPR001857 Large ribosomal subunit protein bL19 [MF_00402] (1-113)
  IPR001857 Large ribosomal subunit protein bL19 [PF01245] (2-111)
  IPR001857 Large ribosomal subunit protein bL19 [PIRSF002191] (4-111)
  IPR001857 Large ribosomal subunit protein bL19 [PR00061] (3-32)
  IPR001857 Large ribosomal subunit protein bL19 [PR00061] (33-62)
  IPR001857 La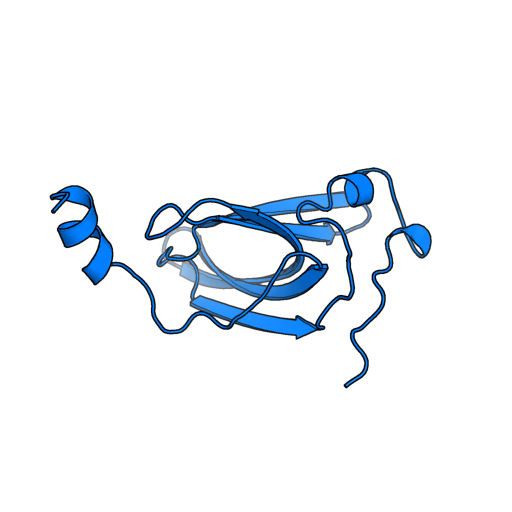rge ribosomal subunit protein bL19 [PR00061] (87-112)
  IPR001857 Large ribosomal subunit protein bL19 [PTHR15680] (4-105)
  IPR001857 Large ribosomal subunit protein bL19 [TIGR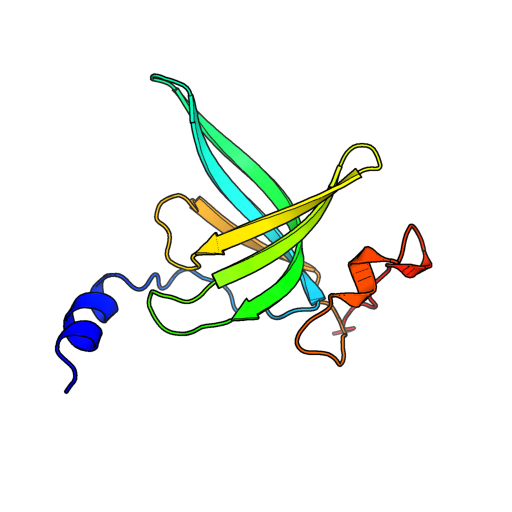01024] (1-112)
  IPR008991 Translation protein SH3-like domain superfamily [SSF50104] (1-113)
  IPR018257 Large ribosomal subunit protein bL19, conserved site [PS01015] (85-100)
  IPR038657 Large ribosomal subunit protein bL19 superfamily [G3DSA:2.30.30.790] (2-114)

Secondary structure (DSSP, 8-state):
--HHHHHHHTT--S-PPP--TT-EEEEEEEEEETTEEEEEEEEEEEEEEE--GGG-EEEEEEEETTEEEEEEEETT-TTEEEEEEEE-EE-S-S--GGGGT--GGGGPPEE---

Organism: NCBI:txid1462996